Protein AF-A0A5N6ZSW9-F1 (afdb_monomer_lite)

Radius of gyration: 18.48 Å; chains: 1; bounding box: 39×60×44 Å

Organism: NCBI:txid61420

Foldseek 3Di:
DFDADPPPRDTQFDQDPVVRGTDGDLQNAWDFDDDDDPDPDDRDTHHDHLLQSVLVVQVVCCVVVVAQWEWEDQPDQKTKIKGQPASWDWDAADDPPTDPDTFIWTKMWMDIGNGPPCQCPPDPPDDRPPRYYYDHDHPVSRVVVVVQQVVQLVRDDPVQQDDPNTGIGIGGYDDPPPPD

Structure (mmCIF, N/CA/C/O backbone):
data_AF-A0A5N6ZSW9-F1
#
_entry.id   AF-A0A5N6ZSW9-F1
#
loop_
_atom_site.group_PDB
_atom_site.id
_atom_site.type_symbol
_atom_site.label_atom_id
_atom_site.label_alt_id
_atom_site.label_comp_id
_atom_site.label_asym_id
_atom_site.label_entity_id
_atom_site.label_seq_id
_atom_site.pdbx_PDB_ins_code
_atom_site.Cartn_x
_atom_site.Cartn_y
_atom_site.Cartn_z
_atom_site.occupancy
_atom_site.B_iso_or_equiv
_atom_site.auth_seq_id
_atom_site.auth_comp_id
_atom_site.auth_asym_id
_atom_site.auth_atom_id
_atom_site.pdbx_PDB_model_num
ATOM 1 N N . MET A 1 1 ? -17.614 5.064 14.473 1.00 87.19 1 MET A N 1
ATOM 2 C CA . MET A 1 1 ? -18.011 6.172 13.570 1.00 87.19 1 MET A CA 1
ATOM 3 C C . MET A 1 1 ? -16.826 6.592 12.697 1.00 87.19 1 MET A C 1
ATOM 5 O O . MET A 1 1 ? -15.693 6.333 13.091 1.00 87.19 1 MET A O 1
ATOM 9 N N . GLU A 1 2 ? -17.052 7.204 11.528 1.00 91.75 2 GLU A N 1
ATOM 10 C CA . GLU A 1 2 ? -15.988 7.737 10.650 1.00 91.75 2 GLU A CA 1
ATOM 11 C C . GLU A 1 2 ? -15.771 9.240 10.889 1.00 91.75 2 GLU A C 1
ATOM 13 O O . GLU A 1 2 ? -16.730 9.975 11.124 1.00 91.75 2 GLU A O 1
ATOM 18 N N . LEU A 1 3 ? -14.517 9.698 10.821 1.00 93.38 3 LEU A N 1
ATOM 19 C CA . LEU A 1 3 ? -14.143 11.110 10.927 1.00 93.38 3 LEU A CA 1
ATOM 20 C C . LEU A 1 3 ? -13.739 11.639 9.550 1.00 93.38 3 LEU A C 1
ATOM 22 O O . LEU A 1 3 ? -12.704 11.244 9.008 1.00 93.38 3 LEU A O 1
ATOM 26 N N . LEU A 1 4 ? -14.538 12.555 9.006 1.00 93.94 4 LEU A N 1
ATOM 27 C CA . LEU A 1 4 ? -14.335 13.141 7.681 1.00 93.94 4 LEU A CA 1
ATOM 28 C C . LEU A 1 4 ? -13.864 14.596 7.783 1.00 93.94 4 LEU A C 1
ATOM 30 O O . LEU A 1 4 ? -14.289 15.349 8.661 1.00 93.94 4 LEU A O 1
ATOM 34 N N . CYS A 1 5 ? -13.000 15.017 6.860 1.00 91.06 5 CYS A N 1
ATOM 35 C CA . CYS A 1 5 ? -12.607 16.415 6.739 1.00 91.06 5 CYS A CA 1
ATOM 36 C C . CYS A 1 5 ? -13.783 17.252 6.224 1.00 91.06 5 CYS A C 1
ATOM 38 O O . CYS A 1 5 ? -14.303 16.998 5.143 1.00 91.06 5 CYS A O 1
ATOM 40 N N . LYS A 1 6 ? -14.155 18.317 6.940 1.00 94.12 6 LYS A N 1
ATOM 41 C CA . LYS A 1 6 ? -15.278 19.189 6.554 1.00 94.12 6 LYS A CA 1
ATOM 42 C C . LYS A 1 6 ? -15.114 19.855 5.176 1.00 94.12 6 LYS A C 1
ATOM 44 O O . LYS A 1 6 ? -16.113 20.179 4.548 1.00 94.12 6 LYS A O 1
ATOM 49 N N . ASN A 1 7 ? -13.880 20.080 4.719 1.00 92.88 7 ASN A N 1
ATOM 50 C CA . ASN A 1 7 ? -13.612 20.806 3.472 1.00 92.88 7 ASN A CA 1
ATOM 51 C C . ASN A 1 7 ? -13.601 19.901 2.229 1.00 92.88 7 ASN A C 1
ATOM 53 O O . ASN A 1 7 ? -14.185 20.246 1.211 1.00 92.88 7 ASN A O 1
ATOM 57 N N . CYS A 1 8 ? -12.932 18.748 2.303 1.00 89.75 8 CYS A N 1
ATOM 58 C CA . CYS A 1 8 ? -12.742 17.853 1.153 1.00 89.75 8 CYS A CA 1
ATOM 59 C C . CYS A 1 8 ? -13.396 16.477 1.318 1.00 89.75 8 CYS A C 1
ATOM 61 O O . CYS A 1 8 ? -13.253 15.627 0.444 1.00 89.75 8 CYS A O 1
ATOM 63 N N . ASN A 1 9 ? -14.091 16.245 2.435 1.00 88.81 9 ASN A N 1
ATOM 64 C CA . ASN A 1 9 ? -14.749 14.986 2.775 1.00 88.81 9 ASN A CA 1
ATOM 65 C C . ASN A 1 9 ? -13.816 13.760 2.784 1.00 88.81 9 ASN A C 1
ATOM 67 O O . ASN A 1 9 ? -14.271 12.623 2.677 1.00 88.81 9 ASN A O 1
ATOM 71 N N . SER A 1 10 ? -12.502 13.974 2.904 1.00 88.12 10 SER A N 1
ATOM 72 C CA . SER A 1 10 ? -11.532 12.887 3.014 1.00 88.12 10 SER A CA 1
ATOM 73 C C . SER A 1 10 ? -11.650 12.192 4.368 1.00 88.12 10 SER A C 1
ATOM 75 O O . SER A 1 10 ? -11.902 12.834 5.389 1.00 88.12 10 SER A O 1
ATOM 77 N N . LEU A 1 11 ? -11.444 10.874 4.387 1.00 90.69 11 LEU A N 1
ATOM 78 C CA . LEU A 1 11 ? -11.429 10.099 5.622 1.00 90.69 11 LEU A CA 1
ATOM 79 C C . LEU A 1 11 ? -10.142 10.392 6.408 1.00 90.69 11 LEU A C 1
ATOM 81 O O . LEU A 1 11 ? -9.034 10.071 5.970 1.00 90.69 11 LEU A O 1
ATOM 85 N N . VAL A 1 12 ? -10.293 11.017 7.574 1.00 93.12 12 VAL A N 1
ATOM 86 C CA . VAL A 1 12 ? -9.186 11.432 8.450 1.00 93.12 12 VAL A CA 1
ATOM 87 C C . VAL A 1 12 ? -8.937 10.403 9.547 1.00 93.12 12 VAL A C 1
ATOM 89 O O . VAL A 1 12 ? -7.800 10.216 9.978 1.00 93.12 12 VAL A O 1
ATOM 92 N N . GLY A 1 13 ? -9.975 9.701 9.990 1.00 93.12 13 GLY A N 1
ATOM 93 C CA . GLY A 1 13 ? -9.853 8.720 11.056 1.00 93.12 13 GLY A CA 1
ATOM 94 C C . GLY A 1 13 ? -11.135 7.946 11.297 1.00 93.12 13 GLY A C 1
ATOM 95 O O . GLY A 1 13 ? -12.148 8.149 10.629 1.00 93.12 13 GLY A O 1
ATOM 96 N N . VAL A 1 14 ? -11.082 7.064 12.282 1.00 93.19 14 VAL A N 1
ATOM 97 C CA . VAL A 1 14 ? -12.223 6.283 12.755 1.00 93.19 14 VAL A CA 1
ATOM 98 C C . VAL A 1 14 ? -12.254 6.290 14.271 1.00 93.19 14 VAL A C 1
ATOM 100 O O . VAL A 1 14 ? -11.230 6.444 14.934 1.00 93.19 14 VAL A O 1
ATOM 103 N N . GLU A 1 15 ? -13.443 6.142 14.824 1.00 94.12 15 GLU A N 1
ATOM 104 C CA . GLU A 1 15 ? -13.626 5.962 16.256 1.00 94.12 15 GLU A CA 1
ATOM 105 C C . GLU A 1 15 ? -12.969 4.654 16.709 1.00 94.12 15 GLU A C 1
ATOM 107 O O . GLU A 1 15 ? -13.181 3.592 16.120 1.00 94.12 15 GLU A O 1
ATOM 112 N N . ASP A 1 16 ? -12.178 4.749 17.768 1.00 92.31 16 ASP A N 1
ATOM 113 C CA . ASP A 1 16 ? -11.565 3.627 18.453 1.00 92.31 16 ASP A CA 1
ATOM 114 C C . ASP A 1 16 ? -12.331 3.374 19.751 1.00 92.31 16 ASP A C 1
ATOM 116 O O . ASP A 1 16 ? -12.171 4.085 20.748 1.00 92.31 16 ASP A O 1
ATOM 120 N N . THR A 1 17 ? -13.189 2.357 19.724 1.00 91.12 17 THR A N 1
ATOM 121 C CA . THR A 1 17 ? -14.033 1.990 20.865 1.00 91.12 17 THR A CA 1
ATOM 122 C C . THR A 1 17 ? -13.219 1.448 22.038 1.00 91.12 17 THR A C 1
ATOM 124 O O . THR A 1 17 ? -13.635 1.608 23.185 1.00 91.12 17 THR A O 1
ATOM 127 N N . VAL A 1 18 ? -12.046 0.858 21.777 1.00 92.12 18 VAL A N 1
ATOM 128 C CA . VAL A 1 18 ? -11.158 0.309 22.810 1.00 92.12 18 VAL A CA 1
ATOM 129 C C . VAL A 1 18 ? -10.465 1.446 23.551 1.00 92.12 18 VAL A C 1
ATOM 131 O O . VAL A 1 18 ? -10.482 1.492 24.779 1.00 92.12 18 VAL A O 1
ATOM 134 N N . ALA A 1 19 ? -9.906 2.399 22.804 1.00 91.50 19 ALA A N 1
ATOM 135 C CA . ALA A 1 19 ? -9.234 3.563 23.375 1.00 91.50 19 ALA A CA 1
ATOM 136 C C . ALA A 1 19 ? -10.203 4.664 23.852 1.00 91.50 19 ALA A C 1
ATOM 138 O O . ALA A 1 19 ? -9.752 5.649 24.435 1.00 91.50 19 ALA A O 1
ATOM 139 N N . LYS A 1 20 ? -11.516 4.520 23.601 1.00 90.88 20 LYS A N 1
ATOM 140 C CA . LYS A 1 20 ? -12.545 5.558 23.815 1.00 90.88 20 LYS A CA 1
ATOM 141 C C . LYS A 1 20 ? -12.139 6.900 23.192 1.00 90.88 20 LYS A C 1
ATOM 143 O O . LYS A 1 20 ? -12.209 7.947 23.834 1.00 90.88 20 LYS A O 1
ATOM 148 N N . GLY A 1 21 ? -11.678 6.862 21.944 1.00 92.81 21 GLY A N 1
ATOM 149 C CA . GLY A 1 21 ? -11.126 8.031 21.262 1.00 92.81 21 GLY A CA 1
ATOM 150 C C . GLY A 1 21 ? -11.192 7.930 19.744 1.00 92.81 21 GLY A C 1
ATOM 151 O O . GLY A 1 21 ? -11.952 7.141 19.190 1.00 92.81 21 GLY A O 1
ATOM 152 N N . TRP A 1 22 ? -10.381 8.736 19.060 1.00 93.44 22 TRP A N 1
ATOM 153 C CA . TRP A 1 22 ? -10.276 8.730 17.601 1.00 93.44 22 TRP A CA 1
ATOM 154 C C . TRP A 1 22 ? -8.916 8.195 17.166 1.00 93.44 22 TRP A C 1
ATOM 156 O O . TRP A 1 22 ? -7.875 8.717 17.563 1.00 93.44 22 TRP A O 1
ATOM 166 N N . ARG A 1 23 ? -8.923 7.184 16.299 1.00 93.12 23 ARG A N 1
ATOM 167 C CA . ARG A 1 23 ? -7.739 6.705 15.593 1.00 93.12 23 ARG A CA 1
ATOM 168 C C . ARG A 1 23 ? -7.611 7.464 14.284 1.00 93.12 23 ARG A C 1
ATOM 170 O O . ARG A 1 23 ? -8.386 7.255 13.352 1.00 93.12 23 ARG A O 1
ATOM 177 N N . LEU A 1 24 ? -6.625 8.347 14.222 1.00 93.44 24 LEU A N 1
ATOM 178 C CA . LEU A 1 24 ? -6.351 9.141 13.032 1.00 93.44 24 LEU A CA 1
ATOM 179 C C . LEU A 1 24 ? -5.412 8.395 12.079 1.00 93.44 24 LEU A C 1
ATOM 181 O O . LEU A 1 24 ? -4.473 7.719 12.506 1.00 93.44 24 LEU A O 1
ATOM 185 N N . PHE A 1 25 ? -5.645 8.540 10.779 1.00 92.19 25 PHE A N 1
ATOM 186 C CA . PHE A 1 25 ? -4.806 7.946 9.749 1.00 92.19 25 PHE A CA 1
ATOM 187 C C . PHE A 1 25 ? -3.619 8.855 9.440 1.00 92.19 25 PHE A C 1
ATOM 189 O O . PHE A 1 25 ? -3.795 9.979 8.979 1.00 92.19 25 PHE A O 1
ATOM 196 N N . LYS A 1 26 ? -2.393 8.348 9.618 1.00 92.88 26 LYS A N 1
ATOM 197 C CA . LYS A 1 26 ? -1.156 9.086 9.290 1.00 92.88 26 LYS A CA 1
ATOM 198 C C . LYS A 1 26 ? -1.104 9.545 7.829 1.00 92.88 26 LYS A C 1
ATOM 200 O O . LYS A 1 26 ? -0.512 10.570 7.535 1.00 92.88 26 LYS A O 1
ATOM 205 N N . THR A 1 27 ? -1.760 8.814 6.932 1.00 92.31 27 THR A N 1
ATOM 206 C CA . THR A 1 27 ? -1.923 9.160 5.512 1.00 92.31 27 THR A CA 1
ATOM 207 C C . THR A 1 27 ? -2.721 10.440 5.264 1.00 92.31 27 THR A C 1
ATOM 209 O O . THR A 1 27 ? -2.655 10.989 4.170 1.00 92.31 27 THR A O 1
ATOM 212 N N . SER A 1 28 ? -3.494 10.892 6.252 1.00 91.44 28 SER A N 1
ATOM 213 C CA . SER A 1 28 ? -4.398 12.042 6.158 1.00 91.44 28 SER A CA 1
ATOM 214 C C . SER A 1 28 ? -3.948 13.208 7.045 1.00 91.44 28 SER A C 1
ATOM 216 O O . SER A 1 28 ? -4.720 14.140 7.262 1.00 91.44 28 SER A O 1
ATOM 218 N N . LEU A 1 29 ? -2.729 13.150 7.594 1.00 90.19 29 LEU A N 1
ATOM 219 C CA . LEU A 1 29 ? -2.212 14.119 8.553 1.00 90.19 29 LEU A CA 1
ATOM 220 C C . LEU A 1 29 ? -0.879 14.711 8.097 1.00 90.19 29 LEU A C 1
ATOM 222 O O . LEU A 1 29 ? -0.044 14.029 7.507 1.00 90.19 29 LEU A O 1
ATOM 226 N N . SER A 1 30 ? -0.672 15.967 8.479 1.00 89.94 30 SER A N 1
ATOM 227 C CA . SER A 1 30 ? 0.633 16.623 8.485 1.00 89.94 30 SER A CA 1
ATOM 228 C C . SER A 1 30 ? 1.054 16.850 9.933 1.00 89.94 30 SER A C 1
ATOM 230 O O . SER A 1 30 ? 0.204 17.083 10.794 1.00 89.94 30 SER A O 1
ATOM 232 N N . ALA A 1 31 ? 2.351 16.806 10.212 1.00 86.31 31 ALA A N 1
ATOM 233 C CA . ALA A 1 31 ? 2.899 17.085 11.533 1.00 86.31 31 ALA A CA 1
ATOM 234 C C . ALA A 1 31 ? 3.854 18.276 11.459 1.00 86.31 31 ALA A C 1
ATOM 236 O O . ALA A 1 31 ? 4.655 18.379 10.539 1.00 86.31 31 ALA A O 1
ATOM 237 N N . SER A 1 32 ? 3.778 19.175 12.434 1.00 86.06 32 SER A N 1
ATOM 238 C CA . SER A 1 32 ? 4.763 20.241 12.612 1.00 86.06 32 SER A CA 1
ATOM 239 C C . SER A 1 32 ? 5.621 19.910 13.823 1.00 86.06 32 SER A C 1
ATOM 241 O O . SER A 1 32 ? 5.094 19.577 14.886 1.00 86.06 32 SER A O 1
ATOM 243 N N . LYS A 1 33 ? 6.941 20.023 13.683 1.00 75.88 33 LYS A N 1
ATOM 244 C CA . LYS A 1 33 ? 7.876 19.876 14.798 1.00 75.88 33 LYS A CA 1
ATOM 245 C C . LYS A 1 33 ? 8.328 21.259 15.244 1.00 75.88 33 LYS A C 1
ATOM 247 O O . LYS A 1 33 ? 8.908 22.003 14.460 1.00 75.88 33 LYS A O 1
ATOM 252 N N . GLN A 1 34 ? 8.079 21.601 16.504 1.00 67.56 34 GLN A N 1
ATOM 253 C CA . GLN A 1 34 ? 8.689 22.785 17.096 1.00 67.56 34 GLN A CA 1
ATOM 254 C C . GLN A 1 34 ? 10.174 22.477 17.316 1.00 67.56 34 GLN A C 1
ATOM 256 O O . GLN A 1 34 ? 10.526 21.591 18.097 1.00 67.56 34 GLN A O 1
ATOM 261 N N . LEU A 1 35 ? 11.043 23.141 16.555 1.00 60.88 35 LEU A N 1
ATOM 262 C CA . LEU A 1 35 ? 12.474 23.161 16.844 1.00 60.88 35 LEU A CA 1
ATOM 263 C C . LEU A 1 35 ? 12.670 24.011 18.111 1.00 60.88 35 LEU A C 1
ATOM 265 O O . LEU A 1 35 ? 11.932 24.972 18.320 1.00 60.88 35 LEU A O 1
ATOM 269 N N . SER A 1 36 ? 13.578 23.581 18.989 1.00 56.50 36 SER A N 1
ATOM 270 C CA . SER A 1 36 ? 13.797 24.105 20.344 1.00 56.50 36 SER A CA 1
ATOM 271 C C . SER A 1 36 ? 13.784 25.639 20.451 1.00 56.50 36 SER A C 1
ATOM 273 O O . SER A 1 36 ? 14.146 26.334 19.504 1.00 56.50 36 SER A O 1
ATOM 275 N N . GLU A 1 37 ? 13.401 26.145 21.631 1.00 53.47 37 GLU A N 1
ATOM 276 C CA . GLU A 1 37 ? 13.327 27.568 22.007 1.00 53.47 37 GLU A CA 1
ATOM 277 C C . GLU A 1 37 ? 14.586 28.355 21.587 1.00 53.47 37 GLU A C 1
ATOM 279 O O . GLU A 1 37 ? 15.585 28.389 22.301 1.00 53.47 37 GLU A O 1
ATOM 284 N N . GLY A 1 38 ? 14.568 28.968 20.403 1.00 56.16 38 GLY A N 1
ATOM 285 C CA . GLY A 1 38 ? 15.692 29.772 19.915 1.00 56.16 38 GLY A CA 1
ATOM 286 C C . GLY A 1 38 ? 15.686 30.039 18.414 1.00 56.16 38 GLY A C 1
ATOM 287 O O . GLY A 1 38 ? 16.097 31.118 17.999 1.00 56.16 38 GLY A O 1
ATOM 288 N N . ASP A 1 39 ? 15.155 29.121 17.601 1.00 49.66 39 ASP A N 1
ATOM 289 C CA . ASP A 1 39 ? 15.066 29.315 16.150 1.00 49.66 39 ASP A CA 1
ATOM 290 C C . ASP A 1 39 ? 13.642 29.703 15.731 1.00 49.66 39 ASP A C 1
ATOM 292 O O . ASP A 1 39 ? 12.764 28.869 15.508 1.00 49.66 39 ASP A O 1
ATOM 296 N N . CYS A 1 40 ? 13.411 31.010 15.580 1.00 46.66 40 CYS A N 1
ATOM 297 C CA . CYS A 1 40 ? 12.247 31.561 14.887 1.00 46.66 40 CYS A CA 1
ATOM 298 C C . CYS A 1 40 ? 12.396 31.334 13.370 1.00 46.66 40 CYS A C 1
ATOM 300 O O . CYS A 1 40 ? 12.570 32.266 12.587 1.00 46.66 40 CYS A O 1
ATOM 302 N N . LYS A 1 41 ? 12.392 30.072 12.939 1.00 55.41 41 LYS A N 1
ATOM 303 C CA . LYS A 1 41 ? 12.273 29.696 11.529 1.00 55.41 41 LYS A CA 1
ATOM 304 C C . LYS A 1 41 ? 11.056 28.794 11.402 1.00 55.41 41 LYS A C 1
ATOM 306 O O . LYS A 1 41 ? 11.026 27.715 11.973 1.00 55.41 41 LYS A O 1
ATOM 311 N N . SER A 1 42 ? 10.036 29.334 10.732 1.00 55.31 42 SER A N 1
ATOM 312 C CA . SER A 1 42 ? 8.766 28.727 10.308 1.00 55.31 42 SER A CA 1
ATOM 313 C C . SER A 1 42 ? 8.507 27.286 10.771 1.00 55.31 42 SER A C 1
ATOM 315 O O . SER A 1 42 ? 9.168 26.358 10.306 1.00 55.31 42 SER A O 1
ATOM 317 N N . LEU A 1 43 ? 7.461 27.104 11.584 1.00 60.53 43 LEU A N 1
ATOM 318 C CA . LEU A 1 43 ? 6.802 25.817 11.830 1.00 60.53 43 LEU A CA 1
ATOM 319 C C . LEU A 1 43 ? 6.339 25.219 10.489 1.00 60.53 43 LEU A C 1
ATOM 321 O O . LEU A 1 43 ? 5.244 25.511 10.005 1.00 60.53 43 LEU A O 1
ATOM 325 N N . GLY A 1 44 ? 7.212 24.451 9.841 1.00 76.44 44 GLY A N 1
ATOM 326 C CA . GLY A 1 44 ? 6.908 23.759 8.599 1.00 76.44 44 GLY A CA 1
ATOM 327 C C . GLY A 1 44 ? 6.045 22.544 8.904 1.00 76.44 44 GLY A C 1
ATOM 328 O O . GLY A 1 44 ? 6.490 21.624 9.586 1.00 76.44 44 GLY A O 1
ATOM 329 N N . TRP A 1 45 ? 4.809 22.537 8.409 1.00 83.94 45 TRP A N 1
ATOM 330 C CA . TRP A 1 45 ? 4.000 21.324 8.399 1.00 83.94 45 TRP A CA 1
ATOM 331 C C . TRP A 1 45 ? 4.596 20.344 7.392 1.00 83.94 45 TRP A C 1
ATOM 333 O O . TRP A 1 45 ? 4.636 20.621 6.195 1.00 83.94 45 TRP A O 1
ATOM 343 N N . GLU A 1 46 ? 5.036 19.193 7.878 1.00 85.44 46 GLU A N 1
ATOM 344 C CA . GLU A 1 46 ? 5.546 18.105 7.060 1.00 85.44 46 GLU A CA 1
ATOM 345 C C . GLU A 1 46 ? 4.428 17.097 6.786 1.00 85.44 46 GLU A C 1
ATOM 347 O O . GLU A 1 46 ? 3.690 16.693 7.687 1.00 85.44 46 GLU A O 1
ATOM 352 N N . SER A 1 47 ? 4.302 16.689 5.526 1.00 87.38 47 SER A N 1
ATOM 353 C CA . SER A 1 47 ? 3.418 15.603 5.101 1.00 87.38 47 SER A CA 1
ATOM 354 C C . SER A 1 47 ? 4.231 14.577 4.325 1.00 87.38 47 SER A C 1
ATOM 356 O O . SER A 1 47 ? 5.186 14.929 3.631 1.00 87.38 47 SER A O 1
ATOM 358 N N . HIS A 1 48 ? 3.855 13.306 4.438 1.00 89.56 48 HIS A N 1
ATOM 359 C CA . HIS A 1 48 ? 4.528 12.225 3.727 1.00 89.56 48 HIS A CA 1
ATOM 360 C C . HIS A 1 48 ? 3.615 11.617 2.657 1.00 89.56 48 HIS A C 1
ATOM 362 O O . HIS A 1 48 ? 2.407 11.501 2.880 1.00 89.56 48 HIS A O 1
ATOM 368 N N . PRO A 1 49 ? 4.173 11.168 1.517 1.00 91.12 49 PRO A N 1
ATOM 369 C CA . PRO A 1 49 ? 3.413 10.429 0.518 1.00 91.12 49 PRO A CA 1
ATOM 370 C C . PRO A 1 49 ? 2.750 9.179 1.107 1.00 91.12 49 PRO A C 1
ATOM 372 O O . PRO A 1 49 ? 3.322 8.499 1.962 1.00 91.12 49 PRO A O 1
ATOM 375 N N . LEU A 1 50 ? 1.569 8.832 0.590 1.00 93.56 50 LEU A N 1
ATOM 376 C CA . LEU A 1 50 ? 0.790 7.672 1.041 1.00 93.56 50 LEU A CA 1
ATOM 377 C C . LEU A 1 50 ? 1.606 6.375 1.005 1.00 93.56 50 LEU A C 1
ATOM 379 O O . LEU A 1 50 ? 1.600 5.611 1.970 1.00 93.56 50 LEU A O 1
ATOM 383 N N . GLU A 1 51 ? 2.355 6.161 -0.080 1.00 93.50 51 GLU A N 1
ATOM 384 C CA . GLU A 1 51 ? 3.206 4.982 -0.252 1.00 93.50 51 GLU A CA 1
ATOM 385 C C . GLU A 1 51 ? 4.279 4.861 0.831 1.00 93.50 51 GLU A C 1
ATOM 387 O O . GLU A 1 51 ? 4.556 3.757 1.281 1.00 93.50 51 GLU A O 1
ATOM 392 N N . VAL A 1 52 ? 4.818 5.980 1.321 1.00 93.94 52 VAL A N 1
ATOM 393 C CA . VAL A 1 52 ? 5.848 5.987 2.364 1.00 93.94 52 VAL A CA 1
ATOM 394 C C . VAL A 1 52 ? 5.263 5.559 3.708 1.00 93.94 52 VAL A C 1
ATOM 396 O O . VAL A 1 52 ? 5.898 4.803 4.446 1.00 93.94 52 VAL A O 1
ATOM 399 N N . VAL A 1 53 ? 4.045 6.009 4.018 1.00 95.19 53 VAL A N 1
ATOM 400 C CA . VAL A 1 53 ? 3.334 5.628 5.245 1.00 95.19 53 VAL A CA 1
ATOM 401 C C . VAL A 1 53 ? 2.946 4.148 5.209 1.00 95.19 53 VAL A C 1
ATOM 403 O O . VAL A 1 53 ? 3.192 3.431 6.178 1.00 95.19 53 VAL A O 1
ATOM 406 N N . VAL A 1 54 ? 2.403 3.670 4.084 1.00 96.44 54 VAL A N 1
ATOM 407 C CA . VAL A 1 54 ? 2.050 2.251 3.904 1.00 96.44 54 VAL A CA 1
ATOM 408 C C . VAL A 1 54 ? 3.299 1.371 3.905 1.00 96.44 54 VAL A C 1
ATOM 410 O O . VAL A 1 54 ? 3.300 0.314 4.529 1.00 96.44 54 VAL A O 1
ATOM 413 N N . ALA A 1 55 ? 4.396 1.824 3.296 1.00 96.56 55 ALA A N 1
ATOM 414 C CA . ALA A 1 55 ? 5.673 1.127 3.350 1.00 96.56 55 ALA A CA 1
ATOM 415 C C . ALA A 1 55 ? 6.177 0.970 4.787 1.00 96.56 55 ALA A C 1
ATOM 417 O O . ALA A 1 55 ? 6.614 -0.112 5.166 1.00 96.56 55 ALA A O 1
ATOM 418 N N . ALA A 1 56 ? 6.095 2.028 5.598 1.00 95.75 56 ALA A N 1
ATOM 419 C CA . ALA A 1 56 ? 6.470 1.963 7.007 1.00 95.75 56 ALA A CA 1
ATOM 420 C C . ALA A 1 56 ? 5.602 0.963 7.788 1.00 95.75 56 ALA A C 1
ATOM 422 O O . ALA A 1 56 ? 6.134 0.220 8.607 1.00 95.75 56 ALA A O 1
ATOM 423 N N . GLN A 1 57 ? 4.297 0.904 7.503 1.00 95.62 57 GLN A N 1
ATOM 424 C CA . GLN A 1 57 ? 3.397 -0.074 8.116 1.00 95.62 57 GLN A CA 1
ATOM 425 C C . GLN A 1 57 ? 3.748 -1.512 7.713 1.00 95.62 57 GLN A C 1
ATOM 427 O O . GLN A 1 57 ? 3.845 -2.375 8.574 1.00 95.62 57 GLN A O 1
ATOM 432 N N . LEU A 1 58 ? 4.006 -1.769 6.428 1.00 96.69 58 LEU A N 1
ATOM 433 C CA . LEU A 1 58 ? 4.437 -3.091 5.959 1.00 96.69 58 LEU A CA 1
ATOM 434 C C . LEU A 1 58 ? 5.753 -3.529 6.605 1.00 96.69 58 LEU A C 1
ATOM 436 O O . LEU A 1 58 ? 5.906 -4.691 6.959 1.00 96.69 58 LEU A O 1
ATOM 440 N N . LEU A 1 59 ? 6.705 -2.610 6.763 1.00 96.06 59 LEU A N 1
ATOM 441 C CA . LEU A 1 59 ? 7.985 -2.901 7.408 1.00 96.06 59 LEU A CA 1
ATOM 442 C C . LEU A 1 59 ? 7.820 -3.229 8.892 1.00 96.06 59 LEU A C 1
ATOM 444 O O . LEU A 1 59 ? 8.452 -4.170 9.356 1.00 96.06 59 LEU A O 1
ATOM 448 N N . GLU A 1 60 ? 6.951 -2.510 9.606 1.00 95.19 60 GLU A N 1
ATOM 449 C CA . GLU A 1 60 ? 6.622 -2.831 10.999 1.00 95.19 60 GLU A CA 1
ATOM 450 C C . GLU A 1 60 ? 5.994 -4.223 11.122 1.00 95.19 60 GLU A C 1
ATOM 452 O O . GLU A 1 60 ? 6.425 -5.006 11.964 1.00 95.19 60 GLU A O 1
ATOM 457 N N . LEU A 1 61 ? 5.056 -4.574 10.236 1.00 94.56 61 LEU A N 1
ATOM 458 C CA . LEU A 1 61 ? 4.457 -5.912 10.214 1.00 94.56 61 LEU A CA 1
ATOM 459 C C . LEU A 1 61 ? 5.495 -6.998 9.896 1.00 94.56 61 LEU A C 1
ATOM 461 O O . LEU A 1 61 ? 5.526 -8.029 10.559 1.00 94.56 61 LEU A O 1
ATOM 465 N N . ILE A 1 62 ? 6.403 -6.760 8.941 1.00 95.06 62 ILE A N 1
ATOM 466 C CA . ILE A 1 62 ? 7.508 -7.689 8.651 1.00 95.06 62 ILE A CA 1
ATOM 467 C C . ILE A 1 62 ? 8.392 -7.890 9.886 1.00 95.06 62 ILE A C 1
ATOM 469 O O . ILE A 1 62 ? 8.801 -9.016 10.163 1.00 95.06 62 ILE A O 1
ATOM 473 N N . GLU A 1 63 ? 8.709 -6.821 10.617 1.00 94.38 63 GLU A N 1
ATOM 474 C CA . GLU A 1 63 ? 9.538 -6.891 11.824 1.00 94.38 63 GLU A CA 1
ATOM 475 C C . GLU A 1 63 ? 8.824 -7.616 12.972 1.00 94.38 63 GLU A C 1
ATOM 477 O O . GLU A 1 63 ? 9.451 -8.410 13.673 1.00 94.38 63 GLU A O 1
ATOM 482 N N . ARG A 1 64 ? 7.519 -7.383 13.149 1.00 94.06 64 ARG A N 1
ATOM 483 C CA . ARG A 1 64 ? 6.728 -7.946 14.249 1.00 94.06 64 ARG A CA 1
ATOM 484 C C . ARG A 1 64 ? 6.302 -9.393 14.013 1.00 94.06 64 ARG A C 1
ATOM 486 O O . ARG A 1 64 ? 6.379 -10.210 14.925 1.00 94.06 64 ARG A O 1
ATOM 493 N N . GLU A 1 65 ? 5.837 -9.706 12.811 1.00 89.75 65 GLU A N 1
ATOM 494 C CA . GLU A 1 65 ? 5.187 -10.984 12.485 1.00 89.75 65 GLU A CA 1
ATOM 495 C C . GLU A 1 65 ? 6.100 -11.907 11.674 1.00 89.75 65 GLU A C 1
ATOM 497 O O . GLU A 1 65 ? 5.785 -13.077 11.471 1.00 89.75 65 GLU A O 1
ATOM 502 N N . SER A 1 66 ? 7.252 -11.411 11.201 1.00 88.94 66 SER A N 1
ATOM 503 C CA . SER A 1 66 ? 8.153 -12.135 10.285 1.00 88.94 66 SER A CA 1
ATOM 504 C C . SER A 1 66 ? 7.483 -12.587 8.975 1.00 88.94 66 SER A C 1
ATOM 506 O O . SER A 1 66 ? 8.089 -13.312 8.178 1.00 88.94 66 SER A O 1
ATOM 508 N N . ALA A 1 67 ? 6.258 -12.125 8.713 1.00 90.44 67 ALA A N 1
ATOM 509 C CA . ALA A 1 67 ? 5.515 -12.345 7.488 1.00 90.44 67 ALA A CA 1
ATOM 510 C C . ALA A 1 67 ? 5.964 -11.365 6.404 1.00 90.44 67 ALA A C 1
ATOM 512 O O . ALA A 1 67 ? 6.337 -10.227 6.673 1.00 90.44 67 ALA A O 1
ATOM 513 N N . ARG A 1 68 ? 5.946 -11.806 5.144 1.00 94.62 68 ARG A N 1
ATOM 514 C CA . ARG A 1 68 ? 6.288 -10.951 3.989 1.00 94.62 68 ARG A CA 1
ATOM 515 C C . ARG A 1 68 ? 5.204 -10.924 2.924 1.00 94.62 68 ARG A C 1
ATOM 517 O O . ARG A 1 68 ? 5.373 -10.232 1.919 1.00 94.62 68 ARG A O 1
ATOM 524 N N . ARG A 1 69 ? 4.140 -11.704 3.105 1.00 95.38 69 ARG A N 1
ATOM 525 C CA . ARG A 1 69 ? 3.001 -11.775 2.196 1.00 95.38 69 ARG A CA 1
ATOM 526 C C . ARG A 1 69 ? 1.821 -11.121 2.890 1.00 95.38 69 ARG A C 1
ATOM 528 O O . ARG A 1 69 ? 1.522 -11.463 4.026 1.00 95.38 69 ARG A O 1
ATOM 535 N N . PHE A 1 70 ? 1.173 -10.201 2.195 1.00 96.12 70 PHE A N 1
ATOM 536 C CA . PHE A 1 70 ? 0.067 -9.436 2.747 1.00 96.12 70 PHE A CA 1
ATOM 537 C C . PHE A 1 70 ? -1.087 -9.394 1.763 1.00 96.12 70 PHE A C 1
ATOM 539 O O . PHE A 1 70 ? -0.872 -9.319 0.551 1.00 96.12 70 PHE A O 1
ATOM 546 N N . VAL A 1 71 ? -2.302 -9.388 2.289 1.00 95.94 71 VAL A N 1
ATOM 547 C CA . VAL A 1 71 ? -3.509 -9.071 1.530 1.00 95.94 71 VAL A CA 1
ATOM 548 C C . VAL A 1 71 ? -3.904 -7.647 1.860 1.00 95.94 71 VAL A C 1
ATOM 550 O O . VAL A 1 71 ? -4.286 -7.346 2.988 1.00 95.94 71 VAL A O 1
ATOM 553 N N . LEU A 1 72 ? -3.795 -6.759 0.880 1.00 96.62 72 LEU A N 1
ATOM 554 C CA . LEU A 1 72 ? -4.251 -5.383 1.008 1.00 96.62 72 LEU A CA 1
ATOM 555 C C . LEU A 1 72 ? -5.677 -5.303 0.489 1.00 96.62 72 LEU A C 1
ATOM 557 O O . LEU A 1 72 ? -5.957 -5.753 -0.616 1.00 96.62 72 LEU A O 1
ATOM 561 N N . HIS A 1 73 ? -6.572 -4.698 1.253 1.00 95.75 73 HIS A N 1
ATOM 562 C CA . HIS A 1 73 ? -7.962 -4.505 0.842 1.00 95.75 73 HIS A CA 1
ATOM 563 C C . HIS A 1 73 ? -8.581 -3.349 1.628 1.00 95.75 73 HIS A C 1
ATOM 565 O O . HIS A 1 73 ? -8.019 -2.862 2.611 1.00 95.75 73 HIS A O 1
ATOM 571 N N . CYS A 1 74 ? -9.756 -2.897 1.199 1.00 93.12 74 CYS A N 1
ATOM 572 C CA . CYS A 1 74 ? -10.508 -1.842 1.881 1.00 93.12 74 CYS A CA 1
ATOM 573 C C . CYS A 1 74 ? -11.819 -2.342 2.514 1.00 93.12 74 CYS A C 1
ATOM 575 O O . CYS A 1 74 ? -12.730 -1.557 2.773 1.00 93.12 74 CYS A O 1
ATOM 577 N N . GLY A 1 75 ? -11.910 -3.649 2.792 1.00 87.62 75 GLY A N 1
ATOM 578 C CA . GLY A 1 75 ? -13.131 -4.312 3.277 1.00 87.62 75 GLY A CA 1
ATOM 579 C C . GLY A 1 75 ? -14.145 -4.652 2.179 1.00 87.62 75 GLY A C 1
ATOM 580 O O . GLY A 1 75 ? -15.282 -4.994 2.484 1.00 87.62 75 GLY A O 1
ATOM 581 N N . ARG A 1 76 ? -13.745 -4.527 0.910 1.00 82.19 76 ARG A N 1
ATOM 582 C CA . ARG A 1 76 ? -14.447 -5.117 -0.235 1.00 82.19 76 ARG A CA 1
ATOM 583 C C . ARG A 1 76 ? -13.939 -6.549 -0.439 1.00 82.19 76 ARG A C 1
ATOM 585 O O . ARG A 1 76 ? -12.877 -6.887 0.081 1.00 82.19 76 ARG A O 1
ATOM 592 N N . GLY A 1 77 ? -14.691 -7.366 -1.178 1.00 86.38 77 GLY A N 1
ATOM 593 C CA . GLY A 1 77 ? -14.294 -8.748 -1.481 1.00 86.38 77 GLY A CA 1
ATOM 594 C C . GLY A 1 77 ? -13.028 -8.845 -2.341 1.00 86.38 77 GLY A C 1
ATOM 595 O O . GLY A 1 77 ? -12.337 -9.857 -2.292 1.00 86.38 77 GLY A O 1
ATOM 596 N N . ASP A 1 78 ? -12.688 -7.785 -3.078 1.00 93.25 78 ASP A N 1
ATOM 597 C CA . ASP A 1 78 ? -11.477 -7.670 -3.881 1.00 93.25 78 ASP A CA 1
ATOM 598 C C . ASP A 1 78 ? -10.317 -6.999 -3.126 1.00 93.25 78 ASP A C 1
ATOM 600 O O . ASP A 1 78 ? -10.488 -6.234 -2.171 1.00 93.25 78 ASP A O 1
ATOM 604 N N . GLY A 1 79 ? -9.098 -7.286 -3.574 1.00 95.75 79 GLY A N 1
ATOM 605 C CA . GLY A 1 79 ? -7.887 -6.791 -2.940 1.00 95.75 79 GLY A CA 1
ATOM 606 C C . GLY A 1 79 ? -6.636 -6.989 -3.782 1.00 95.75 79 GLY A C 1
ATOM 607 O O . GLY A 1 79 ? -6.682 -7.302 -4.972 1.00 95.75 79 GLY A O 1
ATOM 608 N N . LEU A 1 80 ? -5.491 -6.809 -3.138 1.00 96.88 80 LEU A N 1
ATOM 609 C CA . LEU A 1 80 ? -4.179 -6.978 -3.730 1.00 96.88 80 LEU A CA 1
ATOM 610 C C . LEU A 1 80 ? -3.338 -7.902 -2.853 1.00 96.88 80 LEU A C 1
ATOM 612 O O . LEU A 1 80 ? -3.004 -7.566 -1.718 1.00 96.88 80 LEU A O 1
ATOM 616 N N . LEU A 1 81 ? -2.962 -9.055 -3.397 1.00 96.75 81 LEU A N 1
ATOM 617 C CA . LEU A 1 81 ? -1.980 -9.930 -2.779 1.00 96.75 81 LEU A CA 1
ATOM 618 C C . LEU A 1 81 ? -0.598 -9.381 -3.096 1.00 96.75 81 LEU A C 1
ATOM 620 O O . LEU A 1 81 ? -0.201 -9.317 -4.261 1.00 96.75 81 LEU A O 1
ATOM 624 N N . ILE A 1 82 ? 0.149 -9.016 -2.063 1.00 97.06 82 ILE A N 1
ATOM 625 C CA . ILE A 1 82 ? 1.520 -8.552 -2.208 1.00 97.06 82 ILE A CA 1
ATOM 626 C C . ILE A 1 82 ? 2.493 -9.481 -1.502 1.00 97.06 82 ILE A C 1
ATOM 628 O O . ILE A 1 82 ? 2.190 -10.111 -0.492 1.00 97.06 82 ILE A O 1
ATOM 632 N N . TRP A 1 83 ? 3.711 -9.506 -2.013 1.00 96.88 83 TRP A N 1
ATOM 633 C CA . TRP A 1 83 ? 4.861 -10.110 -1.380 1.00 96.88 83 TRP A CA 1
ATOM 634 C C . TRP A 1 83 ? 6.009 -9.107 -1.396 1.00 96.88 83 TRP A C 1
ATOM 636 O O . TRP A 1 83 ? 6.547 -8.760 -2.451 1.00 96.88 83 TRP A O 1
ATOM 646 N N . VAL A 1 84 ? 6.399 -8.640 -0.211 1.00 97.00 84 VAL A N 1
ATOM 647 C CA . VAL A 1 84 ? 7.579 -7.794 -0.026 1.00 97.00 84 VAL A CA 1
ATOM 648 C C . VAL A 1 84 ? 8.825 -8.665 -0.198 1.00 97.00 84 VAL A C 1
ATOM 650 O O . VAL A 1 84 ? 9.321 -9.299 0.733 1.00 97.00 84 VAL A O 1
ATOM 653 N N . PHE A 1 85 ? 9.301 -8.741 -1.439 1.00 95.69 85 PHE A N 1
ATOM 654 C CA . PHE A 1 85 ? 10.403 -9.612 -1.835 1.00 95.69 85 PHE A CA 1
ATOM 655 C C . PHE A 1 85 ? 11.748 -9.077 -1.343 1.00 95.69 85 PHE A C 1
ATOM 657 O O . PHE A 1 85 ? 12.565 -9.832 -0.820 1.00 95.69 85 PHE A O 1
ATOM 664 N N . ASN A 1 86 ? 11.962 -7.765 -1.478 1.00 96.38 86 ASN A N 1
ATOM 665 C CA . ASN A 1 86 ? 13.095 -7.083 -0.867 1.00 96.38 86 ASN A CA 1
ATOM 666 C C . ASN A 1 86 ? 12.599 -5.852 -0.080 1.00 96.38 86 ASN A C 1
ATOM 668 O O . ASN A 1 86 ? 12.156 -4.894 -0.719 1.00 96.38 86 ASN A O 1
ATOM 672 N N . PRO A 1 87 ? 12.664 -5.857 1.268 1.00 95.12 87 PRO A N 1
ATOM 673 C CA . PRO A 1 87 ? 12.209 -4.742 2.106 1.00 95.12 87 PRO A CA 1
ATOM 674 C C . PRO A 1 87 ? 13.154 -3.530 2.068 1.00 95.12 87 PRO A C 1
ATOM 676 O O . PRO A 1 87 ? 12.820 -2.453 2.572 1.00 95.12 87 PRO A O 1
ATOM 679 N N . ASP A 1 88 ? 14.350 -3.688 1.499 1.00 94.31 88 ASP A N 1
ATOM 680 C CA . ASP A 1 88 ? 15.300 -2.597 1.377 1.00 94.31 88 ASP A CA 1
ATOM 681 C C . ASP A 1 88 ? 16.165 -2.720 0.122 1.00 94.31 88 ASP A C 1
ATOM 683 O O . ASP A 1 88 ? 17.069 -3.550 0.016 1.00 94.31 88 ASP A O 1
ATOM 687 N N . MET A 1 89 ? 15.896 -1.851 -0.845 1.00 93.81 89 MET A N 1
ATOM 688 C CA . MET A 1 89 ? 16.752 -1.662 -2.004 1.00 93.81 89 MET A CA 1
ATOM 689 C C . MET A 1 89 ? 16.976 -0.182 -2.282 1.00 93.81 89 MET A C 1
ATOM 691 O O . MET A 1 89 ? 16.138 0.666 -1.975 1.00 93.81 89 MET A O 1
ATOM 695 N N . ARG A 1 90 ? 18.102 0.121 -2.927 1.00 91.38 90 ARG A N 1
ATOM 696 C CA . ARG A 1 90 ? 18.355 1.432 -3.520 1.00 91.38 90 ARG A CA 1
ATOM 697 C C . ARG A 1 90 ? 18.289 1.334 -5.032 1.00 91.38 90 ARG A C 1
ATOM 699 O O . ARG A 1 90 ? 18.786 0.367 -5.606 1.00 91.38 90 ARG A O 1
ATOM 706 N N . TYR A 1 91 ? 17.676 2.324 -5.663 1.00 87.94 91 TYR A N 1
ATOM 707 C CA . TYR A 1 91 ? 17.607 2.402 -7.114 1.00 87.94 91 TYR A CA 1
ATOM 708 C C . TYR A 1 91 ? 17.632 3.847 -7.597 1.00 87.94 91 TYR A C 1
ATOM 710 O O . TYR A 1 91 ? 17.285 4.774 -6.866 1.00 87.94 91 TYR A O 1
ATOM 718 N N . SER A 1 92 ? 18.015 4.008 -8.854 1.00 86.56 92 SER A N 1
ATOM 719 C CA . SER A 1 92 ? 17.864 5.249 -9.600 1.00 86.56 92 SER A CA 1
ATOM 720 C C . SER A 1 92 ? 17.040 4.951 -10.844 1.00 86.56 92 SER A C 1
ATOM 722 O O . SER A 1 92 ? 17.011 3.820 -11.334 1.00 86.56 92 SER A O 1
ATOM 724 N N . ASN A 1 93 ? 16.343 5.958 -11.342 1.00 82.31 93 ASN A N 1
ATOM 725 C CA . ASN A 1 93 ? 15.554 5.876 -12.561 1.00 82.31 93 ASN A CA 1
ATOM 726 C C . ASN A 1 93 ? 15.787 7.147 -13.385 1.00 82.31 93 ASN A C 1
ATOM 728 O O . ASN A 1 93 ? 16.469 8.059 -12.930 1.00 82.31 93 ASN A O 1
ATOM 732 N N . SER A 1 94 ? 15.252 7.182 -14.600 1.00 77.50 94 SER A N 1
ATOM 733 C CA . SER A 1 94 ? 15.315 8.335 -15.504 1.00 77.50 94 SER A CA 1
ATOM 734 C C . SER A 1 94 ? 13.934 8.950 -15.761 1.00 77.50 94 SER A C 1
ATOM 736 O O . SER A 1 94 ? 13.739 9.619 -16.774 1.00 77.50 94 SER A O 1
ATOM 738 N N . SER A 1 95 ? 12.947 8.692 -14.893 1.00 72.44 95 SER A N 1
ATOM 739 C CA . SER A 1 95 ? 11.604 9.263 -15.040 1.00 72.44 95 SER A CA 1
ATOM 740 C C . SER A 1 95 ? 11.576 10.745 -14.657 1.00 72.44 95 SER A C 1
ATOM 742 O O . SER A 1 95 ? 12.555 11.312 -14.181 1.00 72.44 95 SER A O 1
ATOM 744 N N . SER A 1 96 ? 10.454 11.423 -14.891 1.00 69.56 96 SER A N 1
ATOM 745 C CA . SER A 1 96 ? 10.309 12.855 -14.584 1.00 69.56 96 SER A CA 1
ATOM 746 C C . SER A 1 96 ? 10.540 13.192 -13.105 1.00 69.56 96 SER A C 1
ATOM 748 O O . SER A 1 96 ? 10.921 14.309 -12.787 1.00 69.56 96 SER A O 1
ATOM 750 N N . ASP A 1 97 ? 10.339 12.222 -12.215 1.00 68.19 97 ASP A N 1
ATOM 751 C CA . ASP A 1 97 ? 10.600 12.278 -10.775 1.00 68.19 97 ASP A CA 1
ATOM 752 C C . ASP A 1 97 ? 11.958 11.664 -10.380 1.00 68.19 97 ASP A C 1
ATOM 754 O O . ASP A 1 97 ? 12.174 11.312 -9.214 1.00 68.19 97 ASP A O 1
ATOM 758 N N . HIS A 1 98 ? 12.870 11.496 -11.345 1.00 69.62 98 HIS A N 1
ATOM 759 C CA . HIS A 1 98 ? 14.203 10.992 -11.062 1.00 69.62 98 HIS A CA 1
ATOM 760 C C . HIS A 1 98 ? 14.945 11.912 -10.098 1.00 69.62 98 HIS A C 1
ATOM 762 O O . HIS A 1 98 ? 14.847 13.137 -10.135 1.00 69.62 98 HIS A O 1
ATOM 768 N N . SER A 1 99 ? 15.728 11.283 -9.232 1.00 71.69 99 SER A N 1
ATOM 769 C CA . SER A 1 99 ? 16.654 11.966 -8.347 1.00 71.69 99 SER A CA 1
ATOM 770 C C . SER A 1 99 ? 18.072 11.616 -8.768 1.00 71.69 99 SER A C 1
ATOM 772 O O . SER A 1 99 ? 18.362 10.465 -9.097 1.00 71.69 99 SER A O 1
ATOM 774 N N . ILE A 1 100 ? 18.967 12.601 -8.707 1.00 72.94 100 ILE A N 1
ATOM 775 C CA . ILE A 1 100 ? 20.412 12.386 -8.873 1.00 72.94 100 ILE A CA 1
ATOM 776 C C . ILE A 1 100 ? 20.935 11.475 -7.745 1.00 72.94 100 ILE A C 1
ATOM 778 O O . ILE A 1 100 ? 21.894 10.727 -7.923 1.00 72.94 100 ILE A O 1
ATOM 782 N N . THR A 1 101 ? 20.269 11.489 -6.586 1.00 78.94 101 THR A N 1
ATOM 783 C CA . THR A 1 101 ? 20.552 10.584 -5.468 1.00 78.94 101 THR A CA 1
ATOM 784 C C . THR A 1 101 ? 19.720 9.308 -5.556 1.00 78.94 101 THR A C 1
ATOM 786 O O . THR A 1 101 ? 18.518 9.350 -5.833 1.00 78.94 101 THR A O 1
ATOM 789 N N . ALA A 1 102 ? 20.353 8.167 -5.270 1.00 83.94 102 ALA A N 1
ATOM 790 C CA . ALA A 1 102 ? 19.667 6.881 -5.211 1.00 83.94 102 ALA A CA 1
ATOM 791 C C . ALA A 1 102 ? 18.511 6.923 -4.197 1.00 83.94 102 ALA A C 1
ATOM 793 O O . ALA A 1 102 ? 18.670 7.363 -3.057 1.00 83.94 102 ALA A O 1
ATOM 794 N N . GLN A 1 103 ? 17.341 6.446 -4.613 1.00 87.88 103 GLN A N 1
ATOM 795 C CA . GLN A 1 103 ? 16.128 6.401 -3.806 1.00 87.88 103 GLN A CA 1
ATOM 796 C C . GLN A 1 103 ? 16.025 5.054 -3.086 1.00 87.88 103 GLN A C 1
ATOM 798 O O . GLN A 1 103 ? 16.318 4.008 -3.668 1.00 87.88 103 GLN A O 1
ATOM 803 N N . ARG A 1 104 ? 15.589 5.072 -1.822 1.00 92.31 104 ARG A N 1
ATOM 804 C CA . ARG A 1 104 ? 15.326 3.865 -1.031 1.00 92.31 104 ARG A CA 1
ATOM 805 C C . ARG A 1 104 ? 13.893 3.387 -1.258 1.00 92.31 104 ARG A C 1
ATOM 807 O O . ARG A 1 104 ? 12.950 4.174 -1.193 1.00 92.31 104 ARG A O 1
ATOM 814 N N . ALA A 1 105 ? 13.725 2.099 -1.517 1.00 94.69 105 ALA A N 1
ATOM 815 C CA . ALA A 1 105 ? 12.441 1.514 -1.868 1.00 94.69 105 ALA A CA 1
ATOM 816 C C . ALA A 1 105 ? 12.341 0.048 -1.435 1.00 94.69 105 ALA A C 1
ATOM 818 O O . ALA A 1 105 ? 13.321 -0.563 -1.011 1.00 94.69 105 ALA A O 1
ATOM 819 N N . MET A 1 106 ? 11.145 -0.515 -1.574 1.00 96.69 106 MET A N 1
ATOM 820 C CA . MET A 1 106 ? 10.872 -1.941 -1.451 1.00 96.69 106 MET A CA 1
ATOM 821 C C . MET A 1 106 ? 10.574 -2.532 -2.827 1.00 96.69 106 MET A C 1
ATOM 823 O O . MET A 1 106 ? 9.839 -1.933 -3.617 1.00 96.69 106 MET A O 1
ATOM 827 N N . LYS A 1 107 ? 11.100 -3.731 -3.094 1.00 97.12 107 LYS A N 1
ATOM 828 C CA . LYS A 1 107 ? 10.673 -4.550 -4.233 1.00 97.12 107 LYS A CA 1
ATOM 829 C C . LYS A 1 107 ? 9.471 -5.378 -3.813 1.00 97.12 107 LYS A C 1
ATOM 831 O O . LYS A 1 107 ? 9.593 -6.248 -2.949 1.00 97.12 107 LYS A O 1
ATOM 836 N N . ILE A 1 108 ? 8.344 -5.135 -4.464 1.00 97.88 108 ILE A N 1
ATOM 837 C CA . ILE A 1 108 ? 7.075 -5.791 -4.17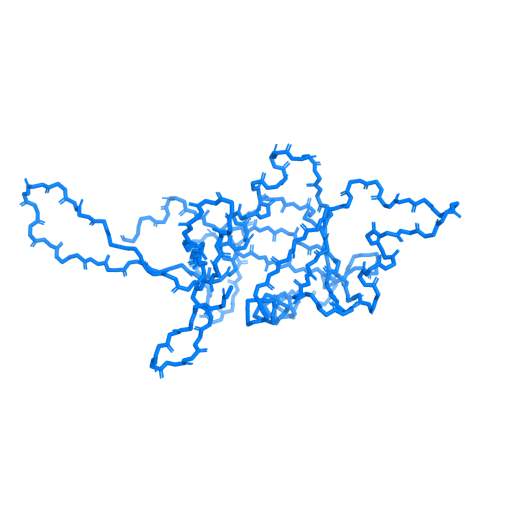3 1.00 97.88 108 ILE A CA 1
ATOM 838 C C . ILE A 1 108 ? 6.673 -6.638 -5.375 1.00 97.88 108 ILE A C 1
ATOM 840 O O . ILE A 1 108 ? 6.732 -6.183 -6.512 1.00 97.88 108 ILE A O 1
ATOM 844 N N . LEU A 1 109 ? 6.275 -7.878 -5.135 1.00 98.19 109 LEU A N 1
ATOM 845 C CA . LEU A 1 109 ? 5.569 -8.697 -6.112 1.00 98.19 109 LEU A CA 1
ATOM 846 C C . LEU A 1 109 ? 4.080 -8.589 -5.805 1.00 98.19 109 LEU A C 1
ATOM 848 O O . LEU A 1 109 ? 3.715 -8.724 -4.644 1.00 98.19 109 LEU A O 1
ATOM 852 N N . PHE A 1 110 ? 3.229 -8.325 -6.792 1.00 98.12 110 PHE A N 1
ATOM 853 C CA . PHE A 1 110 ? 1.803 -8.113 -6.548 1.00 98.12 110 PHE A CA 1
ATOM 854 C C . PHE A 1 110 ? 0.901 -8.802 -7.575 1.00 98.12 110 PHE A C 1
ATOM 856 O O . PHE A 1 110 ? 1.283 -8.994 -8.735 1.00 98.12 110 PHE A O 1
ATOM 863 N N . GLN A 1 111 ? -0.292 -9.181 -7.121 1.00 97.25 111 GLN A N 1
ATOM 864 C CA . GLN A 1 111 ? -1.360 -9.807 -7.895 1.00 97.25 111 GLN A CA 1
ATOM 865 C C . GLN A 1 111 ? -2.721 -9.292 -7.422 1.00 97.25 111 GLN A C 1
ATOM 867 O O . GLN A 1 111 ? -2.923 -9.048 -6.234 1.00 97.25 111 GLN A O 1
ATOM 872 N N . ASP A 1 112 ? -3.647 -9.147 -8.363 1.00 96.06 112 ASP A N 1
ATOM 873 C CA . ASP A 1 112 ? -5.033 -8.786 -8.073 1.00 96.06 112 ASP A CA 1
ATOM 874 C C . ASP A 1 112 ? -5.763 -9.993 -7.454 1.00 96.06 112 ASP A C 1
ATOM 876 O O . ASP A 1 112 ? -5.539 -11.138 -7.855 1.00 96.06 112 ASP A O 1
ATOM 880 N N . VAL A 1 113 ? -6.624 -9.739 -6.469 1.00 93.88 113 VAL A N 1
ATOM 881 C CA . VAL A 1 113 ? -7.395 -10.750 -5.731 1.00 93.88 113 VAL A CA 1
ATOM 882 C C . VAL A 1 113 ? -8.876 -10.427 -5.848 1.00 93.88 113 VAL A C 1
ATOM 884 O O . VAL A 1 113 ? -9.272 -9.280 -5.673 1.00 93.88 113 VAL A O 1
ATOM 887 N N . ILE A 1 114 ? -9.689 -11.450 -6.109 1.00 91.62 114 ILE A N 1
ATOM 888 C CA . ILE A 1 114 ? -11.145 -11.317 -6.288 1.00 91.62 114 ILE A CA 1
ATOM 889 C C . ILE A 1 114 ? -11.916 -11.785 -5.041 1.00 91.62 114 ILE A C 1
ATOM 891 O O . ILE A 1 114 ? -13.038 -11.345 -4.820 1.00 91.62 114 ILE A O 1
ATOM 895 N N . ASP A 1 115 ? -11.310 -12.667 -4.239 1.00 91.31 115 ASP A N 1
ATOM 896 C CA . ASP A 1 115 ? -11.889 -13.231 -3.016 1.00 91.31 115 ASP A CA 1
ATOM 897 C C . ASP A 1 115 ? -10.872 -13.155 -1.866 1.00 91.31 115 ASP A C 1
ATOM 899 O O . ASP A 1 115 ? -10.057 -14.056 -1.646 1.00 91.31 115 ASP A O 1
ATOM 903 N N . VAL A 1 116 ? -10.868 -12.012 -1.180 1.00 91.81 116 VAL A N 1
ATOM 904 C CA . VAL A 1 116 ? -10.029 -11.751 -0.004 1.00 91.81 116 VAL A CA 1
ATOM 905 C C . VAL A 1 116 ? -10.453 -12.635 1.165 1.00 91.81 116 VAL A C 1
ATOM 907 O O . VAL A 1 116 ? -9.594 -13.225 1.820 1.00 91.81 116 VAL A O 1
ATOM 910 N N . ASP A 1 117 ? -11.760 -12.772 1.394 1.00 88.94 117 ASP A N 1
ATOM 911 C CA . ASP A 1 117 ? -12.298 -13.508 2.538 1.00 88.94 117 ASP A CA 1
ATOM 912 C C . ASP A 1 117 ? -11.950 -14.993 2.458 1.00 88.94 117 ASP A C 1
ATOM 914 O O . ASP A 1 117 ? -11.453 -15.549 3.437 1.00 88.94 117 ASP A O 1
ATOM 918 N N . GLY A 1 118 ? -12.121 -15.621 1.291 1.00 87.50 118 GLY A N 1
ATOM 919 C CA . GLY A 1 118 ? -11.749 -17.020 1.076 1.00 87.50 118 GLY A CA 1
ATOM 920 C C . GLY A 1 118 ? -10.240 -17.271 1.139 1.00 87.50 118 GLY A C 1
ATOM 921 O O . GLY A 1 118 ? -9.811 -18.384 1.450 1.00 87.50 118 GLY A O 1
ATOM 922 N N . MET A 1 119 ? -9.415 -16.251 0.886 1.00 86.50 119 MET A N 1
ATOM 923 C CA . MET A 1 119 ? -7.960 -16.354 1.014 1.00 86.50 119 MET A CA 1
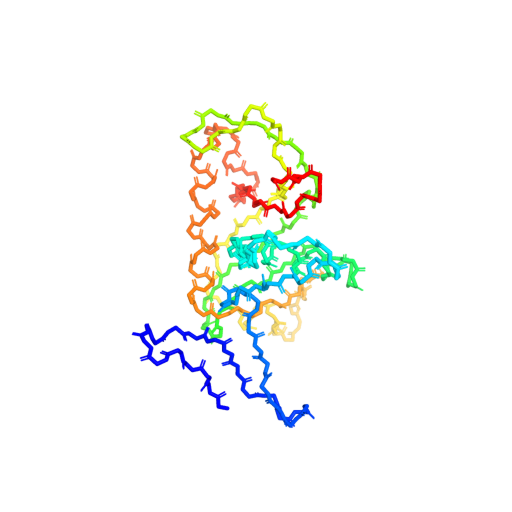ATOM 924 C C . MET A 1 119 ? -7.484 -16.206 2.467 1.00 86.50 119 MET A C 1
ATOM 926 O O . MET A 1 119 ? -6.562 -16.916 2.871 1.00 86.50 119 MET A O 1
ATOM 930 N N . LEU A 1 120 ? -8.096 -15.307 3.244 1.00 86.62 120 LEU A N 1
ATOM 931 C CA . LEU A 1 120 ? -7.805 -15.130 4.672 1.00 86.62 120 LEU A CA 1
ATOM 932 C C . LEU A 1 120 ? -8.389 -16.273 5.518 1.00 86.62 120 LEU A C 1
ATOM 934 O O . LEU A 1 120 ? -7.772 -16.713 6.488 1.00 86.62 120 LEU A O 1
ATOM 938 N N . HIS A 1 121 ? -9.549 -16.795 5.116 1.00 85.75 121 HIS A N 1
ATOM 939 C CA . HIS A 1 121 ? -10.313 -17.809 5.843 1.00 85.75 121 HIS A CA 1
ATOM 940 C C . HIS A 1 121 ? -10.627 -19.011 4.937 1.00 85.75 121 HIS A C 1
ATOM 942 O O . HIS A 1 121 ? -11.785 -19.241 4.581 1.00 85.75 121 HIS A O 1
ATOM 948 N N . PRO A 1 122 ? -9.611 -19.798 4.539 1.00 81.88 122 PRO A N 1
ATOM 949 C CA . PRO A 1 122 ? -9.816 -20.924 3.640 1.00 81.88 122 PRO A CA 1
ATOM 950 C C . PRO A 1 122 ? -10.727 -21.992 4.258 1.00 81.88 122 PRO A C 1
ATOM 952 O O . PRO A 1 122 ? -10.669 -22.270 5.460 1.00 81.88 122 PRO A O 1
ATOM 955 N N . ASP A 1 123 ? -11.535 -22.637 3.408 1.00 79.88 123 ASP A N 1
ATOM 956 C CA . ASP A 1 123 ? -12.394 -23.756 3.806 1.00 79.88 123 ASP A CA 1
ATOM 957 C C . ASP A 1 123 ? -11.608 -24.847 4.543 1.00 79.88 123 ASP A C 1
ATOM 959 O O . ASP A 1 123 ? -10.437 -25.120 4.251 1.00 79.88 123 ASP A O 1
ATOM 963 N N . ARG A 1 124 ? -12.290 -25.557 5.449 1.00 68.94 124 ARG A N 1
ATOM 964 C CA . ARG A 1 124 ? -11.710 -26.697 6.172 1.00 68.94 124 ARG A CA 1
ATOM 965 C C . ARG A 1 124 ? -11.086 -27.698 5.191 1.00 68.94 124 ARG A C 1
ATOM 967 O O . ARG A 1 124 ? -11.779 -28.272 4.358 1.00 68.94 124 ARG A O 1
ATOM 974 N N . GLY A 1 125 ? -9.779 -27.925 5.327 1.00 64.75 125 GLY A N 1
ATOM 975 C CA . GLY A 1 125 ? -9.008 -28.856 4.495 1.00 64.75 125 GLY A CA 1
ATOM 976 C C . GLY A 1 125 ? -8.196 -28.204 3.371 1.00 64.75 125 GLY A C 1
ATOM 977 O O . GLY A 1 125 ? -7.340 -28.872 2.795 1.00 64.75 125 GLY A O 1
ATOM 978 N N . LYS A 1 126 ? -8.387 -26.909 3.087 1.00 68.88 126 LYS A N 1
ATOM 979 C CA . LYS A 1 126 ? -7.461 -26.131 2.252 1.00 68.88 126 LYS A CA 1
ATOM 980 C C . LYS A 1 126 ? -6.336 -25.574 3.122 1.00 68.88 126 LYS A C 1
ATOM 982 O O . LYS A 1 126 ? -6.568 -25.100 4.232 1.00 68.88 126 LYS A O 1
ATOM 987 N N . ALA A 1 127 ? -5.102 -25.650 2.627 1.00 62.50 127 ALA A N 1
ATOM 988 C CA . ALA A 1 127 ? -3.961 -25.082 3.331 1.00 62.50 127 ALA A CA 1
ATOM 989 C C . ALA A 1 127 ? -4.091 -23.555 3.373 1.00 62.50 127 ALA A C 1
ATOM 991 O O . ALA A 1 127 ? -4.228 -22.918 2.328 1.00 62.50 127 ALA A O 1
ATOM 992 N N . SER A 1 128 ? -4.012 -22.974 4.572 1.00 67.19 128 SER A N 1
ATOM 993 C CA . SER A 1 128 ? -3.769 -21.539 4.698 1.00 67.19 128 SER A CA 1
ATOM 994 C C . SER A 1 128 ? -2.402 -21.211 4.106 1.00 67.19 128 SER A C 1
ATOM 996 O O . SER A 1 128 ? -1.447 -21.984 4.250 1.00 67.19 128 SER A O 1
ATOM 998 N N . SER A 1 129 ? -2.309 -20.082 3.403 1.00 68.56 129 SER A N 1
ATOM 999 C CA . SER A 1 129 ? -1.022 -19.584 2.935 1.00 68.56 129 SER A CA 1
ATOM 1000 C C . SER A 1 129 ? -0.191 -19.248 4.168 1.00 68.56 129 SER A C 1
ATOM 1002 O O . SER A 1 129 ? -0.415 -18.223 4.803 1.00 68.56 129 SER A O 1
ATOM 1004 N N . LEU A 1 130 ? 0.774 -20.109 4.503 1.00 66.88 130 LEU A N 1
ATOM 1005 C CA . LEU A 1 130 ? 1.716 -19.870 5.596 1.00 66.88 130 LEU A CA 1
ATOM 1006 C C . LEU A 1 130 ? 2.267 -18.438 5.491 1.00 66.88 130 LEU A C 1
ATOM 1008 O O . LEU A 1 130 ? 2.718 -18.032 4.415 1.00 66.88 130 LEU A O 1
ATOM 1012 N N . SER A 1 131 ? 2.243 -17.687 6.597 1.00 82.00 131 SER A N 1
ATOM 1013 C CA . SER A 1 131 ? 2.733 -16.298 6.706 1.00 82.00 131 SER A CA 1
ATOM 1014 C C . SER A 1 131 ? 2.024 -15.257 5.819 1.00 82.00 131 SER A C 1
ATOM 1016 O O . SER A 1 131 ? 2.668 -14.327 5.325 1.00 82.00 131 SER A O 1
ATOM 1018 N N . LEU A 1 132 ? 0.722 -15.437 5.567 1.00 91.38 132 LEU A N 1
ATOM 1019 C CA . LEU A 1 132 ? -0.127 -14.427 4.935 1.00 91.38 132 LEU A CA 1
ATOM 1020 C C . LEU A 1 132 ? -0.838 -13.589 5.999 1.00 91.38 132 LEU A C 1
ATOM 1022 O O . LEU A 1 132 ? -1.635 -14.128 6.757 1.00 91.38 132 LEU A O 1
ATOM 1026 N N . GLU A 1 133 ? -0.589 -12.284 5.990 1.00 93.56 133 GLU A N 1
ATOM 1027 C CA . GLU A 1 133 ? -1.188 -11.339 6.936 1.00 93.56 133 GLU A CA 1
ATOM 1028 C C . GLU A 1 133 ? -2.176 -10.389 6.244 1.00 93.56 133 GLU A C 1
ATOM 1030 O O . GLU A 1 133 ? -2.086 -10.121 5.040 1.00 93.56 133 GLU A O 1
ATOM 1035 N N . GLU A 1 134 ? -3.130 -9.858 7.006 1.00 94.00 134 GLU A N 1
ATOM 1036 C CA . GLU A 1 134 ? -4.129 -8.901 6.522 1.00 94.00 134 GLU A CA 1
ATOM 1037 C C . GLU A 1 134 ? -3.659 -7.458 6.752 1.00 94.00 134 GLU A C 1
ATOM 1039 O O . GLU A 1 134 ? -3.271 -7.076 7.856 1.00 94.00 134 GLU A O 1
ATOM 1044 N N . LEU A 1 135 ? -3.753 -6.617 5.718 1.00 95.25 135 LEU A N 1
ATOM 1045 C CA . LEU A 1 135 ? -3.580 -5.174 5.845 1.00 95.25 135 LEU A CA 1
ATOM 1046 C C . LEU A 1 135 ? -4.789 -4.433 5.269 1.00 95.25 135 LEU A C 1
ATOM 1048 O O . LEU A 1 135 ? -4.855 -4.110 4.079 1.00 95.25 135 LEU A O 1
ATOM 1052 N N . ARG A 1 136 ? -5.730 -4.089 6.147 1.00 94.12 136 ARG A N 1
ATOM 1053 C CA . ARG A 1 136 ? -6.884 -3.267 5.784 1.00 94.12 136 ARG A CA 1
ATOM 1054 C C . ARG A 1 136 ? -6.511 -1.785 5.694 1.00 94.12 136 ARG A C 1
ATOM 1056 O O . ARG A 1 136 ? -6.026 -1.191 6.657 1.00 94.12 136 ARG A O 1
ATOM 1063 N N . LEU A 1 137 ? -6.793 -1.169 4.549 1.00 94.00 137 LEU A N 1
ATOM 1064 C CA . LEU A 1 137 ? -6.503 0.235 4.254 1.00 94.00 137 LEU A CA 1
ATOM 1065 C C . LEU A 1 137 ? -7.789 1.041 4.003 1.00 94.00 137 LEU A C 1
ATOM 1067 O O . LEU A 1 137 ? -8.777 0.494 3.508 1.00 94.00 137 LEU A O 1
ATOM 1071 N N . PRO A 1 138 ? -7.788 2.361 4.266 1.00 92.69 138 PRO A N 1
ATOM 1072 C CA . PRO A 1 138 ? -8.834 3.250 3.769 1.00 92.69 138 PRO A CA 1
ATOM 1073 C C . PRO A 1 138 ? -8.982 3.146 2.238 1.00 92.69 138 PRO A C 1
ATOM 1075 O O . PRO A 1 138 ? -7.959 3.076 1.553 1.00 92.69 138 PRO A O 1
ATOM 1078 N N . PRO A 1 139 ? -10.204 3.208 1.668 1.00 91.31 139 PRO A N 1
ATOM 1079 C CA . PRO A 1 139 ? -10.424 3.016 0.230 1.00 91.31 139 PRO A CA 1
ATOM 1080 C C . PRO A 1 139 ? -9.552 3.905 -0.667 1.00 91.31 139 PRO A C 1
ATOM 1082 O O . PRO A 1 139 ? -8.929 3.413 -1.601 1.00 91.31 139 PRO A O 1
ATOM 1085 N N . GLY A 1 140 ? -9.439 5.200 -0.346 1.00 91.50 140 GLY A N 1
ATOM 1086 C CA . GLY A 1 140 ? -8.603 6.127 -1.119 1.00 91.50 140 GLY A CA 1
ATOM 1087 C C . GLY A 1 140 ? -7.109 5.796 -1.056 1.00 91.50 140 GLY A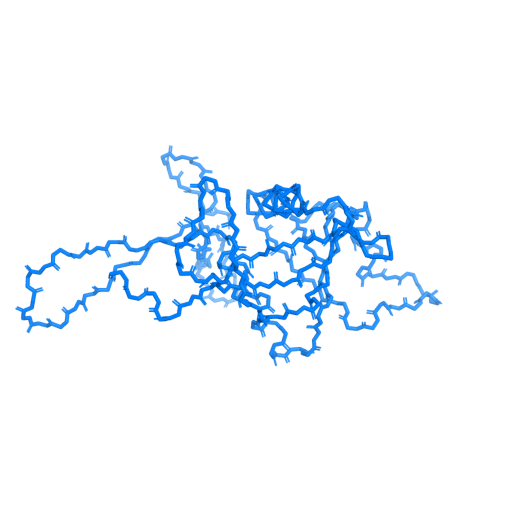 C 1
ATOM 1088 O O . GLY A 1 140 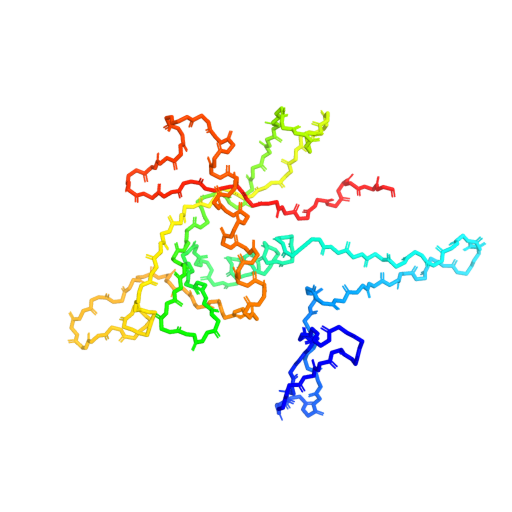? -6.403 5.939 -2.050 1.00 91.50 140 GLY A O 1
ATOM 1089 N N . VAL A 1 141 ? -6.633 5.295 0.089 1.00 94.44 141 VAL A N 1
ATOM 1090 C CA . VAL A 1 141 ? -5.240 4.857 0.253 1.00 94.44 141 VAL A CA 1
ATOM 1091 C C . VAL A 1 141 ? -5.000 3.581 -0.549 1.00 94.44 141 VAL A C 1
ATOM 1093 O O . VAL A 1 141 ? -4.025 3.512 -1.287 1.00 94.44 141 VAL A O 1
ATOM 1096 N N . PHE A 1 142 ? -5.901 2.599 -0.461 1.00 95.88 142 PHE A N 1
ATOM 1097 C CA . PHE A 1 142 ? -5.809 1.357 -1.230 1.00 95.88 142 PHE A CA 1
ATOM 1098 C C . PHE A 1 142 ? -5.714 1.623 -2.740 1.00 95.88 142 PHE A C 1
ATOM 1100 O O . PHE A 1 142 ? -4.784 1.133 -3.385 1.00 95.88 142 PHE A O 1
ATOM 1107 N N . SER A 1 143 ? -6.615 2.447 -3.287 1.00 95.38 143 SER A N 1
ATOM 1108 C CA . SER A 1 143 ? -6.596 2.807 -4.710 1.00 95.38 143 SER A CA 1
ATOM 1109 C C . SER A 1 143 ? -5.281 3.475 -5.109 1.00 95.38 143 SER A C 1
ATOM 1111 O O . SER A 1 143 ? -4.651 3.051 -6.076 1.00 95.38 143 SER A O 1
ATOM 1113 N N . ALA A 1 144 ? -4.811 4.449 -4.321 1.00 95.38 144 ALA A N 1
ATOM 1114 C CA . ALA A 1 144 ? -3.554 5.140 -4.595 1.00 95.38 144 ALA A CA 1
ATOM 1115 C C . ALA A 1 144 ? -2.347 4.186 -4.587 1.00 95.38 144 ALA A C 1
ATOM 1117 O O . ALA A 1 144 ? -1.467 4.290 -5.441 1.00 95.38 144 ALA A O 1
ATOM 1118 N N . ILE A 1 145 ? -2.298 3.229 -3.654 1.00 96.81 145 ILE A N 1
ATOM 1119 C CA . ILE A 1 145 ? -1.236 2.214 -3.605 1.00 96.81 145 ILE A CA 1
ATOM 1120 C C . ILE A 1 145 ? -1.287 1.289 -4.823 1.00 96.81 145 ILE A C 1
ATOM 1122 O O . ILE A 1 145 ? -0.246 1.037 -5.432 1.00 96.81 145 ILE A O 1
ATOM 1126 N N . SER A 1 146 ? -2.474 0.811 -5.205 1.00 96.88 146 SER A N 1
ATOM 1127 C CA . SER A 1 146 ? -2.643 -0.041 -6.387 1.00 96.88 146 SER A CA 1
ATOM 1128 C C . SER A 1 146 ? -2.176 0.673 -7.660 1.00 96.88 146 SER A C 1
ATOM 1130 O O . SER A 1 146 ? -1.324 0.166 -8.396 1.00 96.88 146 SER A O 1
ATOM 1132 N N . GLU A 1 147 ? -2.632 1.911 -7.869 1.00 96.62 147 GLU A N 1
ATOM 1133 C CA . GLU A 1 147 ? -2.215 2.754 -8.993 1.00 96.62 147 GLU A CA 1
ATOM 1134 C C . GLU A 1 147 ? -0.706 3.017 -8.991 1.00 96.62 147 GLU A C 1
ATOM 1136 O O . GLU A 1 147 ? -0.060 2.948 -10.041 1.00 96.62 147 GLU A O 1
ATOM 1141 N N . THR A 1 148 ? -0.122 3.253 -7.813 1.00 95.44 148 THR A N 1
ATOM 1142 C CA . THR A 1 148 ? 1.322 3.463 -7.651 1.00 95.44 148 THR A CA 1
ATOM 1143 C C . THR A 1 148 ? 2.102 2.226 -8.086 1.00 95.44 148 THR A C 1
ATOM 1145 O O . THR A 1 148 ? 3.017 2.336 -8.902 1.00 95.44 148 THR A O 1
ATOM 1148 N N . LEU A 1 149 ? 1.720 1.031 -7.627 1.00 97.00 149 LEU A N 1
ATOM 1149 C CA . LEU A 1 149 ? 2.381 -0.220 -8.010 1.00 97.00 149 LEU A CA 1
ATOM 1150 C C . LEU A 1 149 ? 2.262 -0.504 -9.511 1.00 97.00 149 LEU A C 1
ATOM 1152 O O . LEU A 1 149 ? 3.250 -0.892 -10.140 1.00 97.00 149 LEU A O 1
ATOM 1156 N N . ILE A 1 150 ? 1.095 -0.250 -10.107 1.00 96.88 150 ILE A N 1
ATOM 1157 C CA . ILE A 1 150 ? 0.875 -0.383 -11.554 1.00 96.88 150 ILE A CA 1
ATOM 1158 C C . ILE A 1 150 ? 1.740 0.617 -12.333 1.00 96.88 150 ILE A C 1
ATOM 1160 O O . ILE A 1 150 ? 2.392 0.247 -13.313 1.00 96.88 150 ILE A O 1
ATOM 1164 N N . SER A 1 151 ? 1.780 1.879 -11.907 1.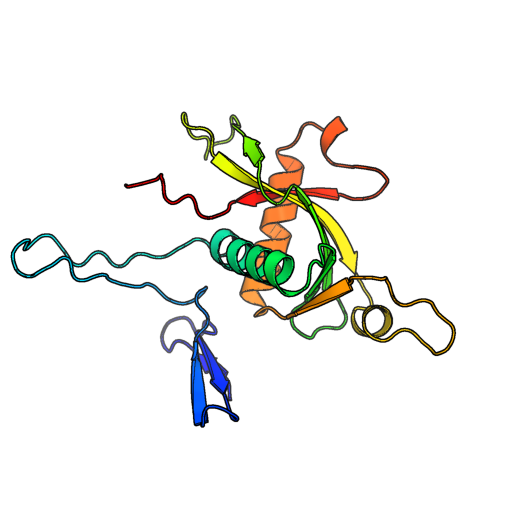00 94.50 151 SER A N 1
ATOM 1165 C CA . SER A 1 151 ? 2.592 2.923 -12.537 1.00 94.50 151 SER A CA 1
ATOM 1166 C C . SER A 1 151 ? 4.086 2.591 -12.464 1.00 94.50 151 SER A C 1
ATOM 1168 O O . SER A 1 151 ? 4.790 2.602 -13.477 1.00 94.50 151 SER A O 1
ATOM 1170 N N . ARG A 1 152 ? 4.569 2.179 -11.288 1.00 92.56 152 ARG A N 1
ATOM 1171 C CA . ARG A 1 152 ? 5.973 1.806 -11.064 1.00 92.56 152 ARG A CA 1
ATOM 1172 C C . ARG A 1 152 ? 6.358 0.521 -11.786 1.00 92.56 152 ARG A C 1
ATOM 1174 O O . ARG A 1 152 ? 7.475 0.433 -12.285 1.00 92.56 152 ARG A O 1
ATOM 1181 N N . ASN A 1 153 ? 5.436 -0.427 -11.947 1.00 96.25 153 ASN A N 1
ATOM 1182 C CA . ASN A 1 153 ? 5.634 -1.575 -12.828 1.00 96.25 153 ASN A CA 1
ATOM 1183 C C . ASN A 1 153 ? 5.889 -1.136 -14.278 1.00 96.25 153 ASN A C 1
ATOM 1185 O O . ASN A 1 153 ? 6.830 -1.610 -14.913 1.00 96.25 153 ASN A O 1
ATOM 1189 N N . ARG A 1 154 ? 5.107 -0.182 -14.802 1.00 94.12 154 ARG A N 1
ATOM 1190 C CA . ARG A 1 154 ? 5.271 0.322 -16.178 1.00 94.12 154 ARG A CA 1
ATOM 1191 C C . ARG A 1 154 ? 6.612 1.026 -16.398 1.00 94.12 154 ARG A C 1
ATOM 1193 O O . ARG A 1 154 ? 7.120 0.979 -17.519 1.00 94.12 154 ARG A O 1
ATOM 1200 N N . MET A 1 155 ? 7.200 1.617 -15.358 1.00 90.81 155 MET A N 1
ATOM 1201 C CA . MET A 1 155 ? 8.540 2.215 -15.430 1.00 90.81 155 MET A CA 1
ATOM 1202 C C . MET A 1 155 ? 9.659 1.180 -15.607 1.00 90.81 155 MET A C 1
ATOM 1204 O O . MET A 1 155 ? 10.730 1.524 -16.102 1.00 90.81 155 MET A O 1
ATOM 1208 N N . LEU A 1 156 ? 9.438 -0.083 -15.233 1.00 91.44 156 LEU A N 1
ATOM 1209 C CA . LEU A 1 156 ? 10.448 -1.127 -15.386 1.00 91.44 156 LEU A CA 1
ATOM 1210 C C . LEU A 1 156 ? 10.610 -1.532 -16.863 1.00 91.44 156 LEU A C 1
ATOM 1212 O O . LEU A 1 156 ? 9.625 -1.530 -17.622 1.00 91.44 156 LEU A O 1
ATOM 1216 N N . PRO A 1 157 ? 11.823 -1.958 -17.275 1.00 92.44 157 PRO A N 1
ATOM 1217 C CA . PRO A 1 157 ? 12.029 -2.633 -18.553 1.00 92.44 157 PRO A CA 1
ATOM 1218 C C . PRO A 1 157 ? 11.052 -3.797 -18.710 1.00 92.44 157 PRO A C 1
ATOM 1220 O O . PRO A 1 157 ? 10.769 -4.492 -17.736 1.00 92.44 157 PRO A O 1
ATOM 1223 N N . LYS A 1 158 ? 10.560 -4.047 -19.932 1.00 94.25 158 LYS A N 1
ATOM 1224 C CA . LYS A 1 158 ? 9.526 -5.071 -20.187 1.00 94.25 158 LYS A CA 1
ATOM 1225 C C . LYS A 1 158 ? 9.870 -6.436 -19.574 1.00 94.25 158 LYS A C 1
ATOM 1227 O O . LYS A 1 158 ? 9.006 -7.050 -18.965 1.00 94.25 158 LYS A O 1
ATOM 1232 N N . SER A 1 159 ? 11.130 -6.862 -19.672 1.00 94.75 159 SER A N 1
ATOM 1233 C CA . SER A 1 159 ? 11.624 -8.131 -19.115 1.00 94.75 159 SER A CA 1
ATOM 1234 C C . SER A 1 159 ? 11.607 -8.208 -17.583 1.00 94.75 159 SER A C 1
ATOM 1236 O O . SER A 1 159 ? 11.673 -9.301 -17.036 1.00 94.75 159 SER A O 1
ATOM 1238 N N . ALA A 1 160 ? 11.523 -7.071 -16.888 1.00 93.62 160 ALA A N 1
ATOM 1239 C CA . ALA A 1 160 ? 11.545 -6.975 -15.430 1.00 93.62 160 ALA A CA 1
ATOM 1240 C C . ALA A 1 160 ? 10.166 -6.676 -14.815 1.00 93.62 160 ALA A C 1
ATOM 1242 O O . ALA A 1 160 ? 10.062 -6.575 -13.594 1.00 93.62 160 ALA A O 1
ATOM 1243 N N . ARG A 1 161 ? 9.115 -6.520 -15.634 1.00 96.56 161 ARG A N 1
ATOM 1244 C CA . ARG A 1 161 ? 7.750 -6.230 -15.158 1.00 96.56 161 ARG A CA 1
ATOM 1245 C C . ARG A 1 161 ? 7.078 -7.431 -14.513 1.00 96.56 161 ARG A C 1
ATOM 1247 O O . ARG A 1 161 ? 6.163 -7.247 -13.716 1.00 96.56 161 ARG A O 1
ATOM 1254 N N . GLU A 1 162 ? 7.524 -8.634 -14.841 1.00 97.31 162 GLU A N 1
ATOM 1255 C CA . GLU A 1 162 ? 6.944 -9.867 -14.332 1.00 97.31 162 GLU A CA 1
ATOM 1256 C C . GLU A 1 162 ? 8.021 -10.802 -13.797 1.00 97.31 162 GLU A C 1
ATOM 1258 O O . GLU A 1 162 ? 9.142 -10.865 -14.301 1.00 97.31 162 GLU A O 1
ATOM 1263 N N . PHE A 1 163 ? 7.669 -11.553 -12.762 1.00 95.69 163 PHE A N 1
ATOM 1264 C CA . PHE A 1 163 ? 8.504 -12.601 -12.205 1.00 95.69 163 PHE A CA 1
ATOM 1265 C C . PHE A 1 163 ? 7.621 -13.779 -11.805 1.00 95.69 163 PHE A C 1
ATOM 1267 O O . PHE A 1 163 ? 6.859 -13.691 -10.847 1.00 95.69 163 PHE A O 1
ATOM 1274 N N . ARG A 1 164 ? 7.714 -14.890 -12.548 1.00 93.50 164 ARG A N 1
ATOM 1275 C CA . ARG A 1 164 ? 6.959 -16.131 -12.277 1.00 93.50 164 ARG A CA 1
ATOM 1276 C C . ARG A 1 164 ? 5.443 -15.904 -12.104 1.00 93.50 164 ARG A C 1
ATOM 1278 O O . ARG A 1 164 ? 4.845 -16.427 -11.170 1.00 93.50 164 ARG A O 1
ATOM 1285 N N . GLY A 1 165 ? 4.836 -15.094 -12.976 1.00 92.69 165 GLY A N 1
ATOM 1286 C CA . GLY A 1 165 ? 3.401 -14.770 -12.930 1.00 92.69 165 GLY A CA 1
ATOM 1287 C C . GLY A 1 165 ? 3.007 -13.670 -11.934 1.00 92.69 165 GLY A C 1
ATOM 1288 O O . GLY A 1 165 ? 1.826 -13.355 -11.808 1.00 92.69 165 GLY A O 1
ATOM 1289 N N . TRP A 1 166 ? 3.971 -13.065 -11.235 1.00 97.44 166 TRP A N 1
ATOM 1290 C CA . TRP A 1 166 ? 3.748 -11.898 -10.381 1.00 97.44 166 TRP A CA 1
ATOM 1291 C C . TRP A 1 166 ? 4.142 -10.616 -11.098 1.00 97.44 166 TRP A C 1
ATOM 1293 O O . TRP A 1 166 ? 5.208 -10.571 -11.714 1.00 97.44 166 TRP A O 1
ATOM 1303 N N . LYS A 1 167 ? 3.351 -9.551 -10.945 1.00 98.19 167 LYS A N 1
ATOM 1304 C CA . LYS A 1 167 ? 3.759 -8.208 -11.373 1.00 98.19 167 LYS A CA 1
ATOM 1305 C C . LYS A 1 167 ? 4.808 -7.677 -10.394 1.00 98.19 167 LYS A C 1
ATOM 1307 O O . LYS A 1 167 ? 4.693 -7.879 -9.188 1.00 98.19 167 LYS A O 1
ATOM 1312 N N . VAL A 1 168 ? 5.837 -7.003 -10.896 1.00 97.94 168 VAL A N 1
ATOM 1313 C CA . VAL A 1 168 ? 6.912 -6.412 -10.083 1.00 97.94 168 VAL A CA 1
ATOM 1314 C C . VAL A 1 168 ? 6.651 -4.921 -9.888 1.00 97.94 168 VAL A C 1
ATOM 1316 O O . VAL A 1 168 ? 6.523 -4.180 -10.855 1.00 97.94 168 VAL A O 1
ATOM 1319 N N . GLY A 1 169 ? 6.590 -4.465 -8.646 1.00 96.25 169 GLY A N 1
ATOM 1320 C CA . GLY A 1 169 ? 6.420 -3.069 -8.268 1.00 96.25 169 GLY A CA 1
ATOM 1321 C C . GLY A 1 169 ? 7.581 -2.570 -7.416 1.00 96.25 169 GLY A C 1
ATOM 1322 O O . GLY A 1 169 ? 8.266 -3.344 -6.740 1.00 96.25 169 GLY A O 1
ATOM 1323 N N . ILE A 1 170 ? 7.787 -1.257 -7.452 1.00 94.81 170 ILE A N 1
ATOM 1324 C CA . ILE A 1 170 ? 8.698 -0.543 -6.558 1.00 94.81 170 ILE A CA 1
ATOM 1325 C C . ILE A 1 170 ? 7.845 0.404 -5.721 1.00 94.81 170 ILE A C 1
ATOM 1327 O O . ILE A 1 170 ? 7.076 1.172 -6.288 1.00 94.81 170 ILE A O 1
ATOM 1331 N N . MET A 1 171 ? 7.981 0.345 -4.399 1.00 94.88 171 MET A N 1
ATOM 1332 C CA . MET A 1 171 ? 7.291 1.241 -3.466 1.00 94.88 171 MET A CA 1
ATOM 1333 C C . MET A 1 171 ? 8.325 2.052 -2.696 1.00 94.88 171 MET A C 1
ATOM 1335 O O . MET A 1 171 ? 9.233 1.469 -2.096 1.00 94.88 171 MET A O 1
ATOM 1339 N N . HIS A 1 172 ? 8.229 3.381 -2.719 1.00 93.31 172 HIS A N 1
ATOM 1340 C CA . HIS A 1 172 ? 9.171 4.214 -1.969 1.00 93.31 172 HIS A CA 1
ATOM 1341 C C . HIS A 1 172 ? 8.982 4.041 -0.468 1.00 93.31 172 HIS A C 1
ATOM 1343 O O . HIS A 1 172 ? 7.873 3.857 0.026 1.00 93.31 172 HIS A O 1
ATOM 1349 N N . ARG A 1 173 ? 10.088 4.122 0.273 1.00 91.44 173 ARG A N 1
ATOM 1350 C CA . ARG A 1 173 ? 10.061 4.121 1.736 1.00 91.44 173 ARG A CA 1
ATOM 1351 C C . ARG A 1 173 ? 10.797 5.327 2.287 1.00 91.44 173 ARG A C 1
ATOM 1353 O O . ARG A 1 173 ? 11.663 5.898 1.625 1.00 91.44 173 ARG A O 1
ATOM 1360 N N . HIS A 1 174 ? 10.462 5.680 3.524 1.00 88.38 174 HIS A N 1
ATOM 1361 C CA . HIS A 1 174 ? 11.089 6.795 4.216 1.00 88.38 174 HIS A CA 1
ATOM 1362 C C . HIS A 1 174 ? 12.603 6.577 4.325 1.00 88.38 174 HIS A C 1
ATOM 1364 O O . HIS A 1 174 ? 13.063 5.497 4.718 1.00 88.38 174 HIS A O 1
ATOM 1370 N N . ASP A 1 175 ? 13.368 7.620 4.011 1.00 83.94 175 ASP A N 1
ATOM 1371 C CA . ASP A 1 175 ? 14.813 7.637 4.171 1.00 83.94 175 ASP A CA 1
ATOM 1372 C C . ASP A 1 175 ? 15.224 8.796 5.076 1.00 83.94 175 ASP A C 1
ATOM 1374 O O . ASP A 1 175 ? 15.134 9.960 4.694 1.00 83.94 175 ASP A O 1
ATOM 1378 N N . ARG A 1 176 ? 15.704 8.462 6.279 1.00 71.94 176 ARG A N 1
ATOM 1379 C CA . ARG A 1 176 ? 16.085 9.443 7.304 1.00 71.94 176 ARG A CA 1
ATOM 1380 C C . ARG A 1 176 ? 17.240 10.340 6.855 1.00 71.94 176 ARG A C 1
ATOM 1382 O O . ARG A 1 176 ? 17.400 11.420 7.401 1.00 71.94 176 ARG A O 1
ATOM 1389 N N . THR A 1 177 ? 18.061 9.905 5.896 1.00 63.25 177 THR A N 1
ATOM 1390 C CA . THR A 1 177 ? 19.195 10.708 5.408 1.00 63.25 177 THR A CA 1
ATOM 1391 C C . THR A 1 177 ? 18.808 11.784 4.397 1.00 63.25 177 THR A C 1
ATOM 1393 O O . THR A 1 177 ? 19.657 12.600 4.046 1.00 63.25 177 THR A O 1
ATOM 1396 N N . LYS A 1 178 ? 17.545 11.842 3.954 1.00 55.19 178 LYS A N 1
ATOM 1397 C CA . LYS A 1 178 ? 17.024 12.994 3.213 1.00 55.19 178 LYS A CA 1
ATOM 1398 C C . LYS A 1 178 ? 16.619 14.090 4.201 1.00 55.19 178 LYS A C 1
ATOM 1400 O O . LYS A 1 178 ? 15.439 14.333 4.408 1.00 55.19 178 LYS A O 1
ATOM 1405 N N . ASN A 1 179 ? 17.607 14.728 4.823 1.00 38.50 179 ASN A N 1
ATOM 1406 C CA . ASN A 1 179 ? 17.386 16.047 5.405 1.00 38.50 179 ASN A CA 1
ATOM 1407 C C . ASN A 1 179 ? 17.219 17.007 4.222 1.00 38.50 179 ASN A C 1
ATOM 1409 O O . ASN A 1 179 ? 18.193 17.273 3.515 1.00 38.50 179 ASN A O 1
ATOM 1413 N N . VAL A 1 180 ? 15.980 17.419 3.956 1.00 38.69 180 VAL A N 1
ATOM 1414 C CA . VAL A 1 180 ? 15.702 18.633 3.177 1.00 38.69 180 VAL 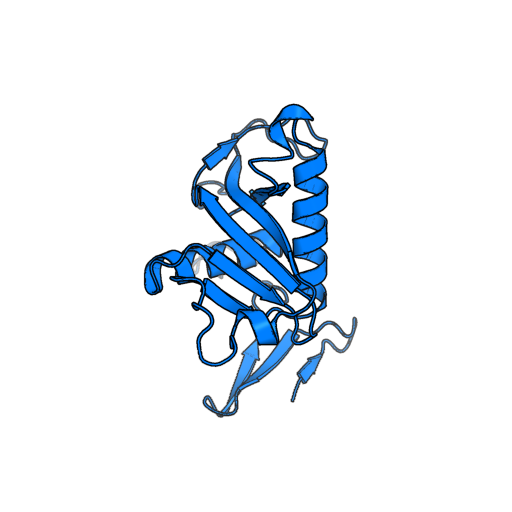A CA 1
ATOM 1415 C C . VAL A 1 180 ? 15.927 19.827 4.091 1.00 38.69 180 VAL A C 1
ATOM 1417 O O . VAL A 1 180 ? 15.497 19.738 5.263 1.00 38.69 180 VAL A O 1
#

InterPro domains:
  IPR019193 Ubiquitin-conjugating enzyme E2-binding protein [PF09814] (2-168)
  IPR019193 Ubiquitin-conjugating enzyme E2-binding protein [PTHR31531] (2-171)

Sequence (180 aa):
MELLCKNCNSLVGVEDTVAKGWRLFKTSLSASKQLSEGDCKSLGWESHPLEVVVAAQLLELIERESARRFVLHCGRGDGLLIWVFNPDMRYSNSSSDHSITAQRAMKILFQDVIDVDGMLHPDRGKASSLSLEELRLPPGVFSAISETLISRNRMLPKSAREFRGWKVGIMHRHDRTKNV

pLDDT: mean 87.47, std 12.5, range [38.5, 98.19]

Secondary structure (DSSP, 8-state):
-EEE-TTT--EEEEEETTTTEEEE-GGG--EE----TT--S---EE---HHHHHHHHHHHHHHHH---EEEEESSSS-EEEEEEEEEEEEE---STT--SSPEEEEEEEEEEES-HHHHHSPPTTSPP-TTEEEEE--HHHHHHHHHHHHHHHHHS-GGGSEETTEEEEEEE---TT---